Protein AF-A0A834JNS9-F1 (afdb_monomer)

Secondary structure (DSSP, 8-state):
--------------------------TTPPPHHHHHHHHHHHHHHHHHHHHHHHHHHHEEEEEEE-TTS-EEEEEEETT--HHHHHHHHHHHHT--SS--EEEEE--TTSS--S-EEEEE--

Organism: Vespula pensylvanica (NCBI:txid30213)

Radius of gyration: 36.49 Å; Cα contacts (8 Å, |Δi|>4): 92; chains: 1; bounding box: 104×43×63 Å

pLDDT: mean 70.35, std 18.33, range [34.22, 93.81]

Foldseek 3Di:
DDDDDDDDDDDDDDDDDDDPPPDPPPPPDDDPVRVVVVVVVVVVVVVVVVVVVVVVVQKDWDWAAEPVRDIDIDIDGPPDDQVVVQVVVCVVVVHDDADWGWDFQAPPVVSHPDGHTYGDGD

Structure (mmCIF, N/CA/C/O backbone):
data_AF-A0A834JNS9-F1
#
_entry.id   AF-A0A834JNS9-F1
#
loop_
_atom_site.group_PDB
_atom_site.id
_atom_site.type_symbol
_atom_site.label_atom_id
_atom_site.label_alt_id
_atom_site.label_comp_id
_atom_site.label_asym_id
_atom_site.label_entity_id
_atom_site.label_seq_id
_atom_site.pdbx_PDB_ins_code
_atom_site.Cartn_x
_atom_site.Cartn_y
_atom_site.Cartn_z
_atom_site.occupancy
_atom_site.B_iso_or_equiv
_atom_site.auth_seq_id
_atom_site.auth_comp_id
_atom_site.auth_asym_id
_atom_site.auth_atom_id
_atom_site.pdbx_PDB_model_num
ATOM 1 N N . MET A 1 1 ? -77.534 -9.177 33.634 1.00 44.41 1 MET A N 1
ATOM 2 C CA . MET A 1 1 ? -76.834 -8.075 34.336 1.00 44.41 1 MET A CA 1
ATOM 3 C C . MET A 1 1 ? -77.130 -6.783 33.593 1.00 44.41 1 MET A C 1
ATOM 5 O O . MET A 1 1 ? -77.386 -6.855 32.398 1.00 44.41 1 MET A O 1
ATOM 9 N N . CYS A 1 2 ? -77.248 -5.664 34.305 1.00 39.72 2 CYS A N 1
ATOM 10 C CA . CYS A 1 2 ? -78.122 -4.561 33.892 1.00 39.72 2 CYS A CA 1
ATOM 11 C C . CYS A 1 2 ? -77.438 -3.457 33.064 1.00 39.72 2 CYS A C 1
ATOM 13 O O . CYS A 1 2 ? -76.295 -3.096 33.324 1.00 39.72 2 CYS A O 1
ATOM 15 N N . SER A 1 3 ? -78.207 -2.867 32.144 1.00 39.81 3 SER A N 1
ATOM 16 C CA . SER A 1 3 ? -78.116 -1.456 31.713 1.00 39.81 3 SER A CA 1
ATOM 17 C C . SER A 1 3 ? -78.517 -0.526 32.893 1.00 39.81 3 SER A C 1
ATOM 19 O O . SER A 1 3 ? -79.024 -1.021 33.895 1.00 39.81 3 SER A O 1
ATOM 21 N N . CYS A 1 4 ? -78.389 0.806 32.915 1.00 53.75 4 CYS A N 1
ATOM 22 C CA . CYS A 1 4 ? -78.170 1.830 31.878 1.00 53.75 4 CYS A CA 1
ATOM 23 C C . CYS A 1 4 ? -77.033 2.796 32.349 1.00 53.75 4 CYS A C 1
ATOM 25 O O . CYS A 1 4 ? -76.096 2.291 32.956 1.00 53.75 4 CYS A O 1
ATOM 27 N N . LEU A 1 5 ? -76.969 4.128 32.157 1.00 50.44 5 LEU A N 1
ATOM 28 C CA . LEU A 1 5 ? -77.819 5.175 31.539 1.00 50.44 5 LEU A CA 1
ATOM 29 C C . LEU A 1 5 ? -76.912 6.359 31.096 1.00 50.44 5 LEU A C 1
ATOM 31 O O . LEU A 1 5 ? -75.702 6.324 31.308 1.00 50.44 5 LEU A O 1
ATOM 35 N N . ASP A 1 6 ? -77.505 7.391 30.497 1.00 48.88 6 ASP A N 1
ATOM 36 C CA . ASP A 1 6 ? -76.892 8.651 30.042 1.00 48.88 6 ASP A CA 1
ATOM 37 C C . ASP A 1 6 ? -77.115 9.792 31.071 1.00 48.88 6 ASP A C 1
ATOM 39 O O . ASP A 1 6 ? -77.931 9.645 31.985 1.00 48.88 6 ASP A O 1
ATOM 43 N N . GLY A 1 7 ? -76.438 10.938 30.927 1.00 45.69 7 GLY A N 1
ATOM 44 C CA . GLY A 1 7 ? -76.593 12.091 31.827 1.00 45.69 7 GLY A CA 1
ATOM 45 C C . GLY A 1 7 ? -75.734 13.315 31.477 1.00 45.69 7 GLY A C 1
ATOM 46 O O . GLY A 1 7 ? -74.635 13.473 32.004 1.00 45.69 7 GLY A O 1
ATOM 47 N N . GLY A 1 8 ? -76.248 14.206 30.621 1.00 43.28 8 GLY A N 1
ATOM 48 C CA . GLY A 1 8 ? -75.618 15.495 30.280 1.00 43.28 8 GLY A CA 1
ATOM 49 C C . GLY A 1 8 ? -76.159 16.717 31.050 1.00 43.28 8 GLY A C 1
ATOM 50 O O . GLY A 1 8 ? -77.048 16.588 31.887 1.00 43.28 8 GLY A O 1
ATOM 51 N N . SER A 1 9 ? -75.689 17.917 30.658 1.00 42.59 9 SER A N 1
ATOM 52 C CA . SER A 1 9 ? -76.003 19.266 31.214 1.00 42.59 9 SER A CA 1
ATOM 53 C C . SER A 1 9 ? -75.296 19.610 32.551 1.00 42.59 9 SER A C 1
ATOM 55 O O . SER A 1 9 ? -75.044 18.726 33.355 1.00 42.59 9 SER A O 1
ATOM 57 N N . THR A 1 10 ? -74.901 20.856 32.881 1.00 43.91 10 THR A N 1
ATOM 58 C CA . THR A 1 10 ? -75.095 22.178 32.227 1.00 43.91 10 THR A CA 1
ATOM 59 C C . THR A 1 10 ? -73.979 23.192 32.595 1.00 43.91 10 THR A C 1
ATOM 61 O O . THR A 1 10 ? -73.037 22.871 33.309 1.00 43.91 10 THR A O 1
ATOM 64 N N . ILE A 1 11 ? -74.087 24.423 32.077 1.00 51.91 11 ILE A N 1
ATOM 65 C CA . ILE A 1 11 ? -73.084 25.509 32.053 1.00 51.91 11 ILE A CA 1
ATOM 66 C C . ILE A 1 11 ? -73.004 26.321 33.379 1.00 51.91 11 ILE A C 1
ATOM 68 O O . ILE A 1 11 ? -73.992 26.447 34.095 1.00 51.91 11 ILE A O 1
ATOM 72 N N . THR A 1 12 ? -71.873 27.023 33.569 1.00 41.03 12 THR A N 1
ATOM 73 C CA . THR A 1 12 ? -71.636 28.282 34.335 1.00 41.03 12 THR A CA 1
ATOM 74 C C . THR A 1 12 ? -71.114 28.220 35.778 1.00 41.03 12 THR A C 1
ATOM 76 O O . THR A 1 12 ? -71.621 27.497 36.623 1.00 41.03 12 THR A O 1
ATOM 79 N N . GLY A 1 13 ? -70.177 29.139 36.078 1.00 34.22 13 GLY A N 1
ATOM 80 C CA . GLY A 1 13 ? -70.219 29.899 37.334 1.00 34.22 13 GLY A CA 1
ATOM 81 C C . GLY A 1 13 ? -69.036 29.777 38.306 1.00 34.22 13 GLY A C 1
ATOM 82 O O . GLY A 1 13 ? -68.974 28.858 39.104 1.00 34.22 13 GLY A O 1
ATOM 83 N N . GLY A 1 14 ? -68.213 30.831 38.373 1.00 35.88 14 GLY A N 1
ATOM 84 C CA . GLY A 1 14 ? -67.891 31.440 39.675 1.00 35.88 14 GLY A CA 1
ATOM 85 C C . GLY A 1 14 ? -66.736 30.884 40.524 1.00 35.88 14 GLY A C 1
ATOM 86 O O . GLY A 1 14 ? -66.931 30.053 41.396 1.00 35.88 14 GLY A O 1
ATOM 87 N N . ARG A 1 15 ? -65.568 31.527 40.381 1.00 45.25 15 ARG A N 1
ATOM 88 C CA . ARG A 1 15 ? -64.655 31.971 41.465 1.00 45.25 15 ARG A CA 1
ATOM 89 C C . ARG A 1 15 ? -64.537 31.100 42.736 1.00 45.25 15 ARG A C 1
ATOM 91 O O . ARG A 1 15 ? -65.377 31.158 43.626 1.00 45.25 15 ARG A O 1
ATOM 98 N N . SER A 1 16 ? -63.345 30.546 42.948 1.00 42.41 16 SER A N 1
ATOM 99 C CA . SER A 1 16 ? -62.764 30.400 44.292 1.00 42.41 16 SER A CA 1
ATOM 100 C C . SER A 1 16 ? -61.367 31.015 44.309 1.00 42.41 16 SER A C 1
ATOM 102 O O . SER A 1 16 ? -60.600 30.864 43.360 1.00 42.41 16 SER A O 1
ATOM 104 N N . ALA A 1 17 ? -61.081 31.795 45.349 1.00 45.66 17 ALA A N 1
ATOM 105 C CA . ALA A 1 17 ? -59.879 32.613 45.453 1.00 45.66 17 ALA A CA 1
ATOM 106 C C . ALA A 1 17 ? -58.735 31.892 46.187 1.00 45.66 17 ALA A C 1
ATOM 108 O O . ALA A 1 17 ? -58.953 30.949 46.938 1.00 45.66 17 ALA A O 1
ATOM 109 N N . ALA A 1 18 ? -57.529 32.443 46.025 1.00 44.44 18 ALA A N 1
ATOM 110 C CA . ALA A 1 18 ? -56.397 32.316 46.944 1.00 44.44 18 ALA A CA 1
ATOM 111 C C . ALA A 1 18 ? -55.841 30.903 47.236 1.00 44.44 18 ALA A C 1
ATOM 113 O O . ALA A 1 18 ? -56.074 30.324 48.294 1.00 44.44 18 ALA A O 1
ATOM 114 N N . ARG A 1 19 ? -54.875 30.483 46.408 1.00 48.09 19 ARG A N 1
ATOM 115 C CA . ARG A 1 19 ? -53.471 30.372 46.866 1.00 48.09 19 ARG A CA 1
ATOM 116 C C . ARG A 1 19 ? -52.520 30.239 45.675 1.00 48.09 19 ARG A C 1
ATOM 118 O O . ARG A 1 19 ? -52.253 29.146 45.188 1.00 48.09 19 ARG A O 1
ATOM 125 N N . ALA A 1 20 ? -51.978 31.370 45.224 1.00 46.72 20 ALA A N 1
ATOM 126 C CA . ALA A 1 20 ? -50.844 31.381 44.307 1.00 46.72 20 ALA A CA 1
ATOM 127 C C . ALA A 1 20 ? -49.574 30.999 45.084 1.00 46.72 20 ALA A C 1
ATOM 129 O O . ALA A 1 20 ? -48.837 31.857 45.565 1.00 46.72 20 ALA A O 1
ATOM 130 N N . GLY A 1 21 ? -49.346 29.695 45.250 1.00 48.00 21 GLY A N 1
ATOM 131 C CA . GLY A 1 21 ? -48.046 29.186 45.667 1.00 48.00 21 GLY A CA 1
ATOM 132 C C . GLY A 1 21 ? -47.042 29.455 44.553 1.00 48.00 21 GLY A C 1
ATOM 133 O O . GLY A 1 21 ? -47.004 28.709 43.576 1.00 48.00 21 GLY A O 1
ATOM 134 N N . SER A 1 22 ? -46.264 30.530 44.684 1.00 52.94 22 SER A N 1
ATOM 135 C CA . SER A 1 22 ? -45.172 30.847 43.765 1.00 52.94 22 SER A CA 1
ATOM 136 C C . SER A 1 22 ? -44.027 29.860 43.980 1.00 52.94 22 SER A C 1
ATOM 138 O O . SER A 1 22 ? -43.069 30.147 44.693 1.00 52.94 22 SER A O 1
ATOM 140 N N . TYR A 1 23 ? -44.135 28.679 43.371 1.00 55.59 23 TYR A N 1
ATOM 141 C CA . TYR A 1 23 ? -42.951 27.885 43.096 1.00 55.59 23 TYR A CA 1
ATOM 142 C C . TYR A 1 23 ? -42.204 28.590 41.962 1.00 55.59 23 TYR A C 1
ATOM 144 O O . TYR A 1 23 ? -42.685 28.655 40.829 1.00 55.59 23 TYR A O 1
ATOM 152 N N . GLU A 1 24 ? -41.028 29.140 42.258 1.00 59.25 24 GLU A N 1
ATOM 153 C CA . GLU A 1 24 ? -40.105 29.508 41.193 1.00 59.25 24 GLU A CA 1
ATOM 154 C C . GLU A 1 24 ? -39.706 28.215 40.488 1.00 59.25 24 GLU A C 1
ATOM 156 O O . GLU A 1 24 ? -39.027 27.347 41.041 1.00 59.25 24 GLU A O 1
ATOM 161 N N . ARG A 1 25 ? -40.228 28.034 39.273 1.00 59.81 25 ARG A N 1
ATOM 162 C CA . ARG A 1 25 ? -39.978 26.853 38.455 1.00 59.81 25 ARG A CA 1
ATOM 163 C C . ARG A 1 25 ? -38.529 26.924 37.982 1.00 59.81 25 ARG A C 1
ATOM 165 O O . ARG A 1 25 ? -38.272 27.511 36.935 1.00 59.81 25 ARG A O 1
ATOM 172 N N . LEU A 1 26 ? -37.618 26.368 38.791 1.00 61.44 26 LEU A N 1
ATOM 173 C CA . LEU A 1 26 ? -36.168 26.350 38.567 1.00 61.44 26 LEU A CA 1
ATOM 174 C C . LEU A 1 26 ? -35.876 26.116 37.082 1.00 61.44 26 LEU A C 1
ATOM 176 O O . LEU A 1 26 ? -36.253 25.087 36.514 1.00 61.44 26 LEU A O 1
ATOM 180 N N . GLY A 1 27 ? -35.307 27.143 36.450 1.00 57.12 27 GLY A N 1
ATOM 181 C CA . GLY A 1 27 ? -35.399 27.330 35.007 1.00 57.12 27 GLY A CA 1
ATOM 182 C C . GLY A 1 27 ? -34.778 26.183 34.223 1.00 57.12 27 GLY A C 1
ATOM 183 O O . GLY A 1 27 ? -33.582 25.942 34.340 1.00 57.12 27 GLY A O 1
ATOM 184 N N . SER A 1 28 ? -35.600 25.514 33.406 1.00 66.69 28 SER A N 1
ATOM 185 C CA . SER A 1 28 ? -35.205 24.571 32.348 1.00 66.69 28 SER A CA 1
ATOM 186 C C . SER A 1 28 ? -34.045 23.622 32.695 1.00 66.69 28 SER A C 1
ATOM 188 O O . SER A 1 28 ? -33.191 23.351 31.848 1.00 66.69 28 SER A O 1
ATOM 190 N N . ALA A 1 29 ? -34.002 23.113 33.931 1.00 73.12 29 ALA A N 1
ATOM 191 C CA . ALA A 1 29 ? -33.006 22.124 34.323 1.00 73.12 29 ALA A CA 1
ATOM 192 C C . ALA A 1 29 ? -33.180 20.871 33.442 1.00 73.12 29 ALA A C 1
ATOM 194 O O . ALA A 1 29 ? -34.301 20.356 33.366 1.00 73.12 29 ALA A O 1
ATOM 195 N N . PRO A 1 30 ? -32.119 20.384 32.766 1.00 71.56 30 PRO A N 1
ATOM 196 C CA . PRO A 1 30 ? -32.238 19.252 31.860 1.00 71.56 30 PRO A CA 1
ATOM 197 C C . PRO A 1 30 ? -32.740 18.034 32.631 1.00 71.56 30 PRO A C 1
ATOM 199 O O . PRO A 1 30 ? -32.247 17.701 33.711 1.00 71.56 30 PRO A O 1
ATOM 202 N N . THR A 1 31 ? -33.747 17.372 32.076 1.00 82.06 31 THR A N 1
ATOM 203 C CA . THR A 1 31 ? -34.352 16.190 32.686 1.00 82.06 31 THR A CA 1
ATOM 204 C C . THR A 1 31 ? -33.330 15.058 32.806 1.00 82.06 31 THR A C 1
ATOM 206 O O . THR A 1 31 ? -32.365 14.980 32.045 1.00 82.06 31 THR A O 1
ATOM 209 N N . ILE A 1 32 ? -33.556 14.114 33.726 1.00 81.31 32 ILE A N 1
ATOM 210 C CA . ILE A 1 32 ? -32.690 12.929 33.895 1.00 81.31 32 ILE A CA 1
ATOM 211 C C . ILE A 1 32 ? -32.504 12.183 32.558 1.00 81.31 32 ILE A C 1
ATOM 213 O O . ILE A 1 32 ? -31.410 11.702 32.255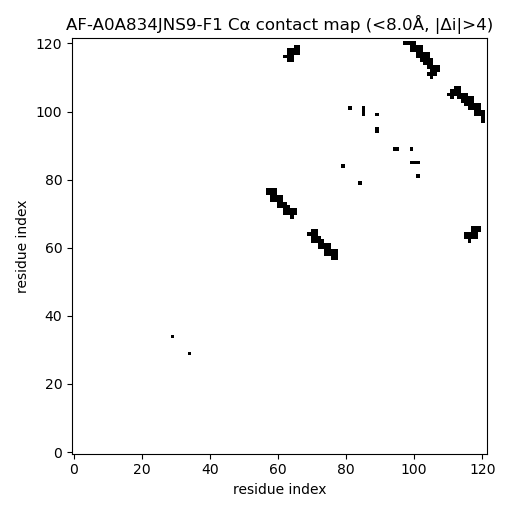 1.00 81.31 32 ILE A O 1
ATOM 217 N N . PHE A 1 33 ? -33.547 12.147 31.722 1.00 79.75 33 PHE A N 1
ATOM 218 C CA . PHE A 1 33 ? -33.477 11.575 30.381 1.00 79.75 33 PHE A CA 1
ATOM 219 C C . PHE A 1 33 ? -32.542 12.371 29.455 1.00 79.75 33 PHE A C 1
ATOM 221 O O . PHE A 1 33 ? -31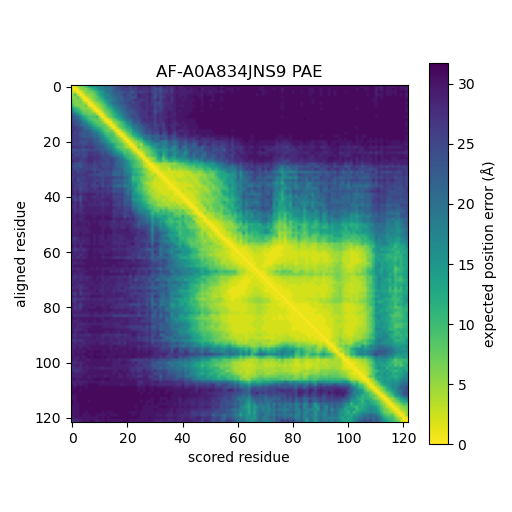.648 11.781 28.845 1.00 79.75 33 PHE A O 1
ATOM 228 N N . GLU A 1 34 ? -32.667 13.700 29.400 1.00 79.12 34 GLU A N 1
ATOM 229 C CA . GLU A 1 34 ? -31.762 14.560 28.626 1.00 79.12 34 GLU A CA 1
ATOM 230 C C . GLU A 1 34 ? -30.308 14.422 29.086 1.00 79.12 34 GLU A C 1
ATOM 232 O O . GLU A 1 34 ? -29.443 14.188 28.238 1.00 79.12 34 GLU A O 1
ATOM 237 N N . ILE A 1 35 ? -30.047 14.438 30.400 1.00 83.50 35 ILE A N 1
ATOM 238 C CA . ILE A 1 35 ? -28.716 14.212 30.990 1.00 83.50 35 ILE A CA 1
ATOM 239 C C . ILE A 1 35 ? -28.153 12.863 30.528 1.00 83.50 35 ILE A C 1
ATOM 241 O O . ILE A 1 35 ? -27.033 12.803 30.016 1.00 83.50 35 ILE A O 1
ATOM 245 N N . SER A 1 36 ? -28.936 11.782 30.626 1.00 82.38 36 SER A N 1
ATOM 246 C CA . SER A 1 36 ? -28.503 10.453 30.175 1.00 82.38 36 SER A CA 1
ATOM 247 C C . SER A 1 36 ? -28.165 10.432 28.675 1.00 82.38 36 SER A C 1
ATOM 249 O O . SER A 1 36 ? -27.130 9.890 28.279 1.00 82.38 36 SER A O 1
ATOM 251 N N . SER A 1 37 ? -28.955 11.121 27.845 1.00 81.31 37 SER A N 1
ATOM 252 C CA . SER A 1 37 ? -28.712 11.255 26.405 1.00 81.31 37 SER A CA 1
ATOM 253 C C . SER A 1 37 ? -27.466 12.099 26.085 1.00 81.31 37 SER A C 1
ATOM 255 O O . SER A 1 37 ? -26.761 11.831 25.109 1.00 81.31 37 SER A O 1
ATOM 257 N N . MET A 1 38 ? -27.160 13.120 26.893 1.00 83.62 38 MET A N 1
ATOM 258 C CA . MET A 1 38 ? -25.940 13.923 26.773 1.00 83.62 38 MET A CA 1
ATOM 259 C C . MET A 1 38 ? -24.713 13.089 27.151 1.00 83.62 38 MET A C 1
ATOM 261 O O . MET A 1 38 ? -23.746 13.062 26.393 1.00 83.62 38 MET A O 1
ATOM 265 N N . MET A 1 39 ? -24.781 12.329 28.249 1.00 82.62 39 MET A N 1
ATOM 266 C CA . MET A 1 39 ? -23.713 11.416 28.671 1.00 82.62 39 MET A CA 1
ATOM 267 C C . MET A 1 39 ? -23.464 10.296 27.650 1.00 82.62 39 MET A C 1
ATOM 269 O O . MET A 1 39 ? -22.311 9.980 27.363 1.00 82.62 39 MET A O 1
ATOM 273 N N . GLN A 1 40 ? -24.512 9.727 27.046 1.00 77.94 40 GLN A N 1
ATOM 274 C CA . GLN A 1 40 ? -24.374 8.738 25.968 1.00 77.94 40 GLN A CA 1
ATOM 275 C C . GLN A 1 40 ? -23.700 9.329 24.720 1.00 77.94 40 GLN A C 1
ATOM 277 O O . GLN A 1 40 ? -22.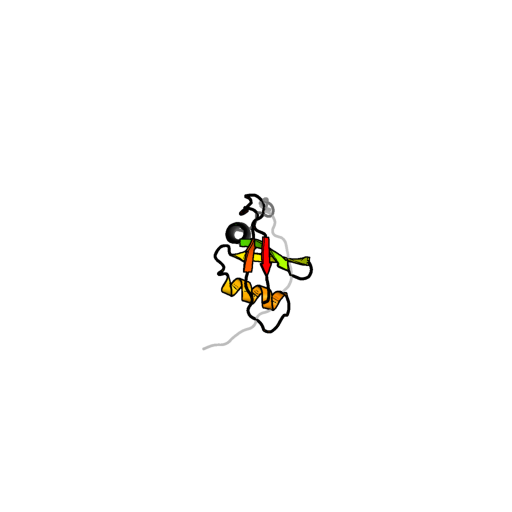797 8.705 24.164 1.00 77.94 40 GLN A O 1
ATOM 282 N N . ARG A 1 41 ? -24.084 10.542 24.290 1.00 77.88 41 ARG A N 1
ATOM 283 C CA . ARG A 1 41 ? -23.422 11.229 23.164 1.00 77.88 41 ARG A CA 1
ATOM 284 C C . ARG A 1 41 ? -21.968 11.589 23.485 1.00 77.88 41 ARG A C 1
ATOM 286 O O . ARG A 1 41 ? -21.115 11.433 22.617 1.00 77.88 41 ARG A O 1
ATOM 293 N N . ALA A 1 42 ? -21.674 12.020 24.713 1.00 77.00 42 ALA A N 1
ATOM 294 C CA . ALA A 1 42 ? -20.309 12.291 25.163 1.00 77.00 42 ALA A CA 1
ATOM 295 C C . ALA A 1 42 ? -19.442 11.021 25.130 1.00 77.00 42 ALA A C 1
ATOM 297 O O . ALA A 1 42 ? -18.372 11.041 24.532 1.00 77.00 42 ALA A O 1
ATOM 298 N N . ARG A 1 43 ? -19.940 9.894 25.665 1.00 74.88 43 ARG A N 1
ATOM 299 C CA . ARG A 1 43 ? -19.248 8.592 25.607 1.00 74.88 43 ARG A CA 1
ATOM 300 C C . ARG A 1 43 ? -18.960 8.142 24.175 1.00 74.88 43 ARG A C 1
ATOM 302 O O . ARG A 1 43 ? -17.836 7.747 23.899 1.00 74.88 43 ARG A O 1
ATOM 309 N N . ARG A 1 44 ? -19.926 8.261 23.253 1.00 73.56 44 ARG A N 1
ATOM 310 C CA . ARG A 1 44 ? -19.711 7.927 21.828 1.00 73.56 44 ARG A CA 1
ATOM 311 C C . ARG A 1 44 ? -18.630 8.793 21.174 1.00 73.56 44 ARG A C 1
ATOM 313 O O . ARG A 1 44 ? -17.842 8.272 20.403 1.00 73.56 44 ARG A O 1
ATOM 320 N N . ARG A 1 45 ? -18.570 10.093 21.492 1.00 71.56 45 ARG A N 1
ATOM 321 C CA . ARG A 1 45 ? -17.523 11.001 20.981 1.00 71.56 45 ARG A CA 1
ATOM 322 C C . ARG A 1 45 ? -16.133 10.693 21.540 1.00 71.56 45 ARG A C 1
ATOM 324 O O . ARG A 1 45 ? -15.155 10.925 20.843 1.00 71.56 45 ARG A O 1
ATOM 331 N N . ILE A 1 46 ? -16.049 10.220 22.784 1.00 72.06 46 ILE A N 1
ATOM 332 C CA . ILE A 1 46 ? -14.782 9.814 23.405 1.00 72.06 46 ILE A CA 1
ATOM 333 C C . ILE A 1 46 ? -14.300 8.501 22.778 1.00 72.06 46 ILE A C 1
ATOM 335 O O . ILE A 1 46 ? -13.193 8.476 22.258 1.00 72.06 46 ILE A O 1
ATOM 339 N N . GLY A 1 47 ? -15.160 7.475 22.721 1.00 68.81 47 GLY A N 1
ATOM 340 C CA . GLY A 1 47 ? -14.820 6.176 22.126 1.00 68.81 47 GLY A CA 1
ATOM 341 C C . GLY A 1 47 ? -14.396 6.278 20.659 1.00 68.81 47 GLY A C 1
ATOM 342 O O . GLY A 1 47 ? -13.316 5.820 20.319 1.00 68.81 47 GLY A O 1
ATOM 343 N N . HIS A 1 48 ? -15.166 6.990 19.825 1.00 69.88 48 HIS A N 1
ATOM 344 C CA . HIS A 1 48 ? -14.808 7.211 18.415 1.00 69.88 48 HIS A CA 1
ATOM 345 C C . HIS A 1 48 ? -13.436 7.884 18.265 1.00 69.88 48 HIS A C 1
ATOM 347 O O . HIS A 1 48 ? -12.651 7.508 17.407 1.00 69.88 48 HIS A O 1
ATOM 353 N N . ARG A 1 49 ? -13.114 8.860 19.127 1.00 69.81 49 ARG A N 1
ATOM 354 C CA . ARG A 1 49 ? -11.819 9.549 19.084 1.00 69.81 49 ARG A CA 1
ATOM 355 C C . ARG A 1 49 ? -10.662 8.650 19.528 1.00 69.81 49 ARG A C 1
ATOM 357 O O . ARG A 1 49 ? -9.556 8.821 19.032 1.00 69.81 49 ARG A O 1
ATOM 364 N N . GLU A 1 50 ? -10.886 7.739 20.473 1.00 70.06 50 GLU A N 1
ATOM 365 C CA . GLU A 1 50 ? -9.888 6.731 20.854 1.00 70.06 50 GLU A CA 1
ATOM 366 C C . GLU A 1 50 ? -9.684 5.711 19.722 1.00 70.06 50 GLU A C 1
ATOM 368 O O . GLU A 1 50 ? -8.542 5.395 19.398 1.00 70.06 50 GLU A O 1
ATOM 373 N N . GLU A 1 51 ? -10.759 5.278 19.058 1.00 70.69 51 GLU A N 1
ATOM 374 C CA . GLU A 1 51 ? -10.717 4.410 17.870 1.00 70.69 51 GLU A CA 1
A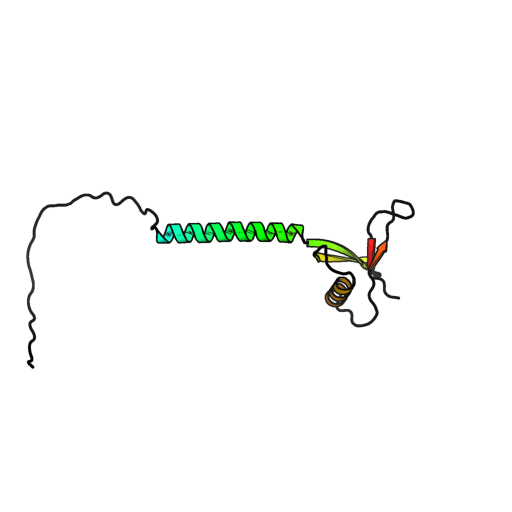TOM 375 C C . GLU A 1 51 ? -9.931 5.066 16.714 1.00 70.69 51 GLU A C 1
ATOM 377 O O . GLU A 1 51 ? -8.981 4.461 16.217 1.00 70.69 51 GLU A O 1
ATOM 382 N N . ASP A 1 52 ? -10.211 6.334 16.373 1.00 73.62 52 ASP A N 1
ATOM 383 C CA . ASP A 1 52 ? -9.481 7.096 15.339 1.00 73.62 52 ASP A CA 1
ATOM 384 C C . ASP A 1 52 ? -7.958 7.170 15.615 1.00 73.62 52 ASP A C 1
ATOM 386 O O . ASP A 1 52 ? -7.133 7.128 14.696 1.00 73.62 52 ASP A O 1
ATOM 390 N N . ILE A 1 53 ? -7.565 7.297 16.891 1.00 74.56 53 ILE A N 1
ATOM 391 C CA . ILE A 1 53 ? -6.155 7.364 17.314 1.00 74.56 53 ILE A CA 1
ATOM 392 C C . ILE A 1 53 ? -5.484 5.990 17.182 1.00 74.56 53 ILE A C 1
ATOM 394 O O . ILE A 1 53 ? -4.362 5.908 16.679 1.00 74.56 53 ILE A O 1
ATOM 398 N N . LEU A 1 54 ? -6.164 4.917 17.595 1.00 74.38 54 LEU A N 1
ATOM 399 C CA . LEU A 1 54 ? -5.655 3.546 17.490 1.00 74.38 54 LEU A CA 1
ATOM 400 C C . LEU A 1 54 ? -5.503 3.103 16.028 1.00 74.38 54 LEU A C 1
ATOM 402 O O . LEU A 1 54 ? -4.524 2.440 15.681 1.00 74.38 54 LEU A O 1
ATOM 406 N N . ASP A 1 55 ? -6.423 3.503 15.154 1.00 78.75 55 ASP A N 1
ATOM 407 C CA . ASP A 1 55 ? -6.325 3.227 13.720 1.00 78.75 55 ASP A CA 1
ATOM 408 C C . ASP A 1 55 ? -5.190 4.027 13.063 1.00 78.75 55 ASP A C 1
ATOM 410 O O . ASP A 1 55 ? -4.443 3.479 12.248 1.00 78.75 55 ASP A O 1
ATOM 414 N N . SER A 1 56 ? -4.969 5.275 13.494 1.00 80.31 56 SER A N 1
ATOM 415 C CA . SER A 1 56 ? -3.813 6.084 13.074 1.00 80.31 56 SER A CA 1
ATOM 416 C C . SER A 1 56 ? -2.469 5.478 13.510 1.00 80.31 56 SER A C 1
ATOM 418 O O . SER A 1 56 ? -1.473 5.618 12.805 1.00 80.31 56 SER A O 1
ATOM 420 N N . GLU A 1 57 ? -2.413 4.787 14.654 1.00 84.69 57 GLU A N 1
ATOM 421 C CA . GLU A 1 57 ? -1.206 4.080 15.103 1.00 84.69 57 GLU A CA 1
ATOM 422 C C . GLU A 1 57 ? -0.943 2.798 14.293 1.00 84.69 57 GLU A C 1
ATOM 424 O O . GLU A 1 57 ? 0.215 2.454 1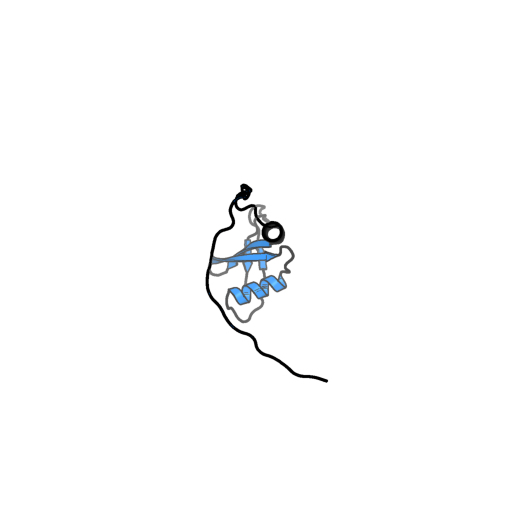4.037 1.00 84.69 57 GLU A O 1
ATOM 429 N N . ARG A 1 58 ? -1.994 2.099 13.851 1.00 90.56 58 ARG A N 1
ATOM 430 C CA . ARG A 1 58 ? -1.887 0.845 13.079 1.00 90.56 58 ARG A CA 1
ATOM 431 C C . ARG A 1 58 ? -1.550 1.053 11.607 1.00 90.56 58 ARG A C 1
ATOM 433 O O . ARG A 1 58 ? -0.996 0.147 10.984 1.00 90.56 58 ARG A O 1
ATOM 440 N N . GLN A 1 59 ? -1.882 2.215 11.054 1.00 93.38 59 GLN A N 1
ATOM 441 C CA . GLN A 1 59 ? -1.725 2.520 9.634 1.00 93.38 59 GLN A CA 1
ATOM 442 C C . GLN A 1 59 ? -0.434 3.304 9.328 1.00 93.38 59 GLN A C 1
ATOM 444 O O . GLN A 1 59 ? 0.165 3.940 10.196 1.00 93.38 59 GLN A O 1
ATOM 449 N N . GLU A 1 60 ? 0.017 3.239 8.076 1.00 92.19 60 GLU A N 1
ATOM 450 C CA . GLU A 1 60 ? 1.165 3.974 7.533 1.00 92.19 60 GLU A CA 1
ATOM 451 C C . GLU A 1 60 ? 0.886 4.386 6.077 1.00 92.19 60 GLU A C 1
ATOM 453 O O . GLU A 1 60 ? 0.321 3.609 5.303 1.00 92.19 60 GLU A O 1
ATOM 458 N N . GLU A 1 61 ? 1.280 5.604 5.685 1.00 92.44 61 GLU A N 1
ATOM 459 C CA . GLU A 1 61 ? 1.221 6.051 4.288 1.00 92.44 61 GLU A CA 1
ATOM 460 C C . GLU A 1 61 ? 2.496 5.636 3.541 1.00 92.44 61 GLU A C 1
ATOM 462 O O . GLU A 1 61 ? 3.580 6.174 3.761 1.00 92.44 61 GLU A O 1
ATOM 467 N N . LEU A 1 62 ? 2.355 4.697 2.608 1.00 91.50 62 LEU A N 1
ATOM 468 C CA . LEU A 1 62 ? 3.441 4.191 1.779 1.00 91.50 62 LEU A CA 1
ATOM 469 C C . LEU A 1 62 ? 3.423 4.835 0.392 1.00 91.50 62 LEU A C 1
ATOM 471 O O . LEU A 1 62 ? 2.399 4.818 -0.295 1.00 91.50 62 LEU A O 1
ATOM 475 N N . ARG A 1 63 ? 4.578 5.341 -0.057 1.00 92.06 63 ARG A N 1
ATOM 476 C CA . ARG A 1 63 ? 4.772 5.917 -1.396 1.00 92.06 63 ARG A CA 1
ATOM 477 C C . ARG A 1 63 ? 5.572 4.972 -2.294 1.00 92.06 63 ARG A C 1
ATOM 479 O O . ARG A 1 63 ? 6.709 4.630 -1.986 1.00 92.06 63 ARG A O 1
ATOM 486 N N . PHE A 1 64 ? 4.984 4.612 -3.430 1.00 88.38 64 PHE A N 1
ATOM 487 C CA . PHE A 1 64 ? 5.570 3.737 -4.446 1.00 88.38 64 PHE A CA 1
ATOM 488 C C . PHE A 1 64 ? 5.944 4.535 -5.685 1.00 88.38 64 PHE A C 1
ATOM 490 O O . PHE A 1 64 ? 5.129 5.321 -6.175 1.00 88.38 64 PHE A O 1
ATOM 497 N N . TYR A 1 65 ? 7.148 4.308 -6.200 1.00 87.44 65 TYR A N 1
ATOM 498 C CA . TYR A 1 65 ? 7.622 4.865 -7.464 1.00 87.44 65 TYR A CA 1
ATOM 499 C C . TYR A 1 65 ? 7.407 3.845 -8.587 1.00 87.44 65 TYR A C 1
ATOM 501 O O . TYR A 1 65 ? 7.482 2.634 -8.368 1.00 87.44 65 TYR A O 1
ATOM 509 N N . ASN A 1 66 ? 7.081 4.347 -9.774 1.00 85.12 66 ASN A N 1
ATOM 510 C CA . ASN A 1 66 ? 6.636 3.556 -10.918 1.00 85.12 66 ASN A CA 1
ATOM 511 C C . ASN A 1 66 ? 7.566 3.827 -12.109 1.00 85.12 66 ASN A C 1
ATOM 513 O O . ASN A 1 66 ? 8.220 4.871 -12.170 1.00 85.12 66 ASN A O 1
ATOM 517 N N . ASP A 1 67 ? 7.592 2.904 -13.068 1.00 83.31 67 ASP A N 1
ATOM 518 C CA . ASP A 1 67 ? 8.505 2.944 -14.221 1.00 83.31 67 ASP A CA 1
ATOM 519 C C . ASP A 1 67 ? 8.289 4.179 -15.128 1.00 83.31 67 ASP A C 1
ATOM 521 O O . ASP A 1 67 ? 9.200 4.629 -15.820 1.00 83.31 67 ASP A O 1
ATOM 525 N N . ASP A 1 68 ? 7.093 4.778 -15.080 1.00 85.25 68 ASP A N 1
ATOM 526 C CA . ASP A 1 68 ? 6.700 6.015 -15.775 1.00 85.25 68 ASP A CA 1
ATOM 527 C C . ASP A 1 68 ? 7.158 7.310 -15.060 1.00 85.25 68 ASP A C 1
ATOM 529 O O . ASP A 1 68 ? 6.711 8.403 -15.409 1.00 85.25 68 ASP A O 1
ATOM 533 N N . GLN A 1 69 ? 8.034 7.198 -14.052 1.00 84.25 69 GLN A N 1
ATOM 534 C CA . GLN A 1 69 ? 8.502 8.278 -13.164 1.00 84.25 69 GLN A CA 1
ATOM 535 C C . GLN A 1 69 ? 7.402 8.913 -12.288 1.00 84.25 69 GLN A C 1
ATOM 537 O O . GLN A 1 69 ? 7.669 9.858 -11.541 1.00 84.25 69 GLN A O 1
ATOM 542 N N . THR A 1 70 ? 6.173 8.389 -12.312 1.00 87.75 70 THR A N 1
ATOM 543 C CA . THR A 1 70 ? 5.109 8.816 -11.397 1.00 87.75 70 THR A CA 1
ATOM 544 C C . THR A 1 70 ? 5.208 8.091 -10.054 1.00 87.75 70 THR A C 1
ATOM 546 O O . THR A 1 70 ? 5.886 7.070 -9.898 1.00 87.75 70 THR A O 1
ATOM 549 N N . TRP A 1 71 ? 4.486 8.595 -9.054 1.00 89.62 71 TRP A N 1
ATOM 550 C CA . TRP A 1 71 ? 4.367 7.952 -7.749 1.00 89.62 71 TRP A CA 1
ATOM 551 C C . TRP A 1 71 ? 2.906 7.685 -7.376 1.00 89.62 71 TRP A C 1
ATOM 553 O O . TRP A 1 71 ? 1.969 8.270 -7.919 1.00 89.62 71 TRP A O 1
ATOM 563 N N . THR A 1 72 ? 2.692 6.767 -6.439 1.00 89.88 72 THR A N 1
ATOM 564 C CA . THR A 1 72 ? 1.376 6.457 -5.875 1.00 89.88 72 THR A CA 1
ATOM 565 C C . THR A 1 72 ? 1.511 6.281 -4.373 1.00 89.88 72 THR A C 1
ATOM 567 O O . THR A 1 72 ? 2.303 5.458 -3.926 1.00 89.88 72 THR A O 1
ATOM 570 N N . ALA A 1 73 ? 0.739 7.042 -3.599 1.00 91.75 73 ALA A N 1
ATOM 571 C CA . ALA A 1 73 ? 0.604 6.821 -2.163 1.00 91.75 73 ALA A CA 1
ATOM 572 C C . ALA A 1 73 ? -0.589 5.905 -1.854 1.00 91.75 73 ALA A C 1
ATOM 574 O O . ALA A 1 73 ? -1.638 6.003 -2.503 1.00 91.75 73 ALA A O 1
ATOM 575 N N . VAL A 1 74 ? -0.449 5.032 -0.860 1.00 92.06 74 VAL A N 1
ATOM 576 C CA . VAL A 1 74 ? -1.536 4.251 -0.248 1.00 92.06 74 VAL A CA 1
ATOM 577 C C . VAL A 1 74 ? -1.348 4.224 1.263 1.00 92.06 74 VAL A C 1
ATOM 579 O O . VAL A 1 74 ? -0.238 4.022 1.740 1.00 92.06 74 VAL A O 1
ATOM 582 N N . VAL A 1 75 ? -2.437 4.403 2.006 1.00 93.06 75 VAL A N 1
ATOM 583 C CA . VAL A 1 75 ? -2.463 4.144 3.448 1.00 93.06 75 VAL A CA 1
ATOM 584 C C . VAL A 1 75 ? -2.806 2.670 3.645 1.00 93.06 75 VAL A C 1
ATOM 586 O O . VAL A 1 75 ? -3.767 2.184 3.046 1.00 93.06 75 VAL A O 1
ATOM 589 N N . VAL A 1 76 ? -1.998 1.954 4.424 1.00 93.75 76 VAL A N 1
ATOM 590 C CA . VAL A 1 76 ? -2.151 0.515 4.699 1.00 93.75 76 VAL A CA 1
ATOM 591 C C . VAL A 1 76 ? -1.838 0.207 6.162 1.00 93.75 76 VAL A C 1
ATOM 593 O O . VAL A 1 76 ? -1.158 0.986 6.822 1.00 93.75 76 VAL A O 1
ATOM 596 N N . GLU A 1 77 ? -2.294 -0.935 6.677 1.00 93.81 77 GLU A N 1
ATOM 597 C CA . GLU A 1 77 ? -1.837 -1.427 7.983 1.00 93.81 77 GLU A CA 1
ATOM 598 C C . GLU A 1 77 ? -0.342 -1.782 7.957 1.00 93.81 77 GLU A C 1
ATOM 600 O O . GLU A 1 77 ? 0.147 -2.385 7.000 1.00 93.81 77 GLU A O 1
ATOM 605 N N . LYS A 1 78 ? 0.377 -1.490 9.046 1.00 90.81 78 LYS A N 1
ATOM 606 C CA . LYS A 1 78 ? 1.814 -1.796 9.209 1.00 90.81 78 LYS A CA 1
ATOM 607 C C . LYS A 1 78 ? 2.139 -3.292 9.124 1.00 90.81 78 LYS A C 1
ATOM 609 O O . LYS A 1 78 ? 3.249 -3.671 8.768 1.00 90.81 78 LYS A O 1
ATOM 614 N N . ASN A 1 79 ? 1.165 -4.143 9.442 1.00 92.12 79 ASN A N 1
ATOM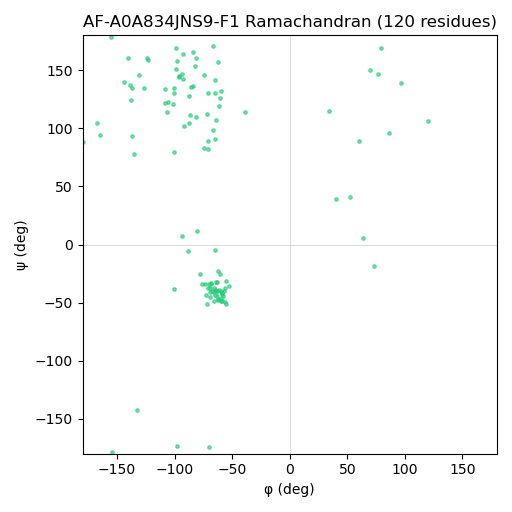 615 C CA . ASN A 1 79 ? 1.225 -5.606 9.366 1.00 92.12 79 ASN A CA 1
ATOM 616 C C . ASN A 1 79 ? 0.688 -6.185 8.039 1.00 92.12 79 ASN A C 1
ATOM 618 O O . ASN A 1 79 ? 0.548 -7.407 7.931 1.00 92.12 79 ASN A O 1
ATOM 622 N N . LEU A 1 80 ? 0.372 -5.355 7.037 1.00 93.38 80 LEU A N 1
ATOM 623 C CA . LEU A 1 80 ? -0.072 -5.832 5.727 1.00 93.38 80 LEU A CA 1
ATOM 624 C C . LEU A 1 80 ? 1.052 -6.612 5.025 1.00 93.38 80 LEU A C 1
ATOM 626 O O . LEU A 1 80 ? 2.179 -6.134 4.894 1.00 93.38 80 LEU A O 1
ATOM 630 N N . ARG A 1 81 ? 0.748 -7.813 4.522 1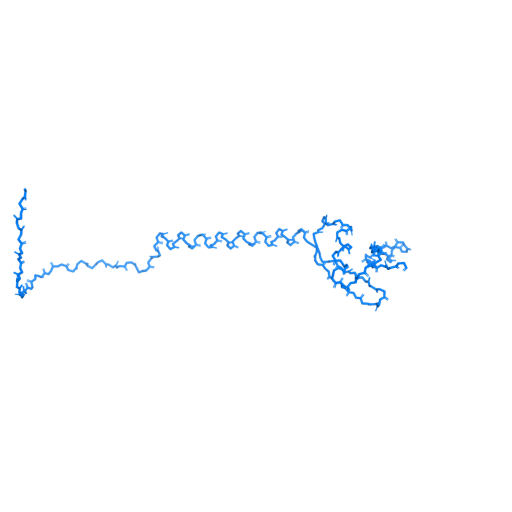.00 92.75 81 ARG A N 1
ATOM 631 C CA . ARG A 1 81 ? 1.737 -8.63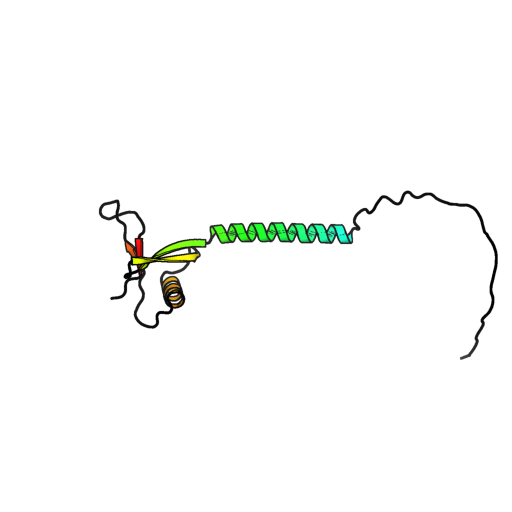4 3.810 1.00 92.75 81 ARG A CA 1
ATOM 632 C C . ARG A 1 81 ? 1.989 -8.065 2.415 1.00 92.75 81 ARG A C 1
ATOM 634 O O . ARG A 1 81 ? 1.060 -7.632 1.734 1.00 92.75 81 ARG A O 1
ATOM 641 N N . THR A 1 82 ? 3.223 -8.185 1.926 1.00 89.38 82 THR A N 1
ATOM 642 C CA . THR A 1 82 ? 3.627 -7.706 0.590 1.00 89.38 82 THR A CA 1
ATOM 643 C C . THR A 1 82 ? 2.765 -8.273 -0.544 1.00 89.38 82 THR A C 1
ATOM 645 O O . THR A 1 82 ? 2.531 -7.580 -1.530 1.00 89.38 82 THR A O 1
ATOM 648 N N . ILE A 1 83 ? 2.250 -9.502 -0.402 1.00 89.81 83 ILE A N 1
ATOM 649 C CA . ILE A 1 83 ? 1.338 -10.104 -1.388 1.00 89.81 83 ILE A CA 1
ATOM 650 C C . ILE A 1 83 ? 0.001 -9.357 -1.479 1.00 89.81 83 ILE A C 1
ATOM 652 O O . ILE A 1 83 ? -0.445 -9.048 -2.580 1.00 89.81 83 ILE A O 1
ATOM 656 N N . ASP A 1 84 ? -0.592 -8.982 -0.344 1.00 92.31 84 ASP A N 1
ATOM 657 C CA . ASP A 1 84 ? -1.874 -8.270 -0.300 1.00 92.31 84 ASP A CA 1
ATOM 658 C C . ASP A 1 84 ? -1.692 -6.823 -0.794 1.00 92.31 84 ASP A C 1
ATOM 660 O O . ASP A 1 84 ? -2.508 -6.301 -1.552 1.00 92.31 84 ASP A O 1
ATOM 664 N N . LEU A 1 85 ? -0.557 -6.204 -0.446 1.00 91.12 85 LEU A N 1
ATOM 665 C CA . LEU A 1 85 ? -0.127 -4.907 -0.972 1.00 91.12 85 LEU A CA 1
ATOM 666 C C . LEU A 1 85 ? 0.017 -4.914 -2.507 1.00 91.12 85 LEU A C 1
ATOM 668 O O . LEU A 1 85 ? -0.408 -3.963 -3.161 1.00 91.12 85 LEU A O 1
ATOM 672 N N . CYS A 1 86 ? 0.573 -5.978 -3.098 1.00 89.06 86 CYS A N 1
ATOM 673 C CA . CYS A 1 86 ? 0.668 -6.104 -4.555 1.00 89.06 86 CYS A CA 1
ATOM 674 C C . CYS A 1 86 ? -0.716 -6.181 -5.219 1.00 89.06 86 CYS A C 1
ATOM 676 O O . CYS A 1 86 ? -0.925 -5.540 -6.249 1.00 89.06 86 CYS A O 1
ATOM 678 N N . GLU A 1 87 ? -1.678 -6.901 -4.631 1.00 89.75 87 GLU A N 1
ATOM 679 C CA . GLU A 1 87 ? -3.057 -6.925 -5.143 1.00 89.75 87 GLU A CA 1
ATOM 680 C C . GLU A 1 87 ? -3.744 -5.552 -5.027 1.00 89.75 87 GLU A C 1
ATOM 682 O O . GLU A 1 87 ? -4.380 -5.102 -5.983 1.00 89.75 87 GLU A O 1
ATOM 687 N N . LEU A 1 88 ? -3.553 -4.826 -3.917 1.00 90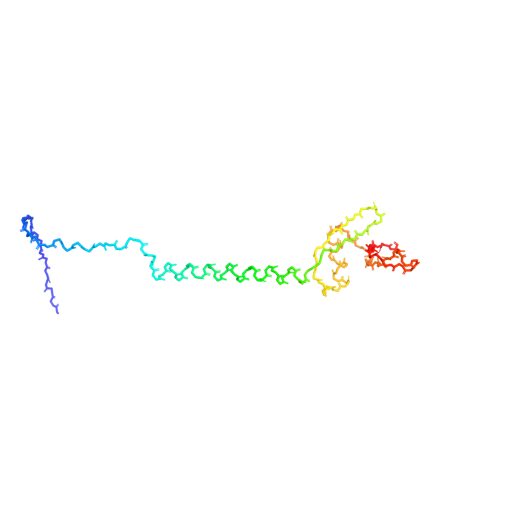.62 88 LEU A N 1
ATOM 688 C CA . LEU A 1 88 ? -4.055 -3.451 -3.771 1.00 90.62 88 LEU A CA 1
ATOM 689 C C . LEU A 1 88 ? -3.489 -2.508 -4.844 1.00 90.62 88 LEU A C 1
ATOM 691 O O . LEU A 1 88 ? -4.230 -1.700 -5.410 1.00 90.62 88 LEU A O 1
ATOM 695 N N . LEU A 1 89 ? -2.191 -2.611 -5.149 1.00 88.25 89 LEU A N 1
ATOM 696 C CA . LEU A 1 89 ? -1.542 -1.777 -6.163 1.00 88.25 89 LEU A CA 1
ATOM 697 C C . LEU A 1 89 ? -2.046 -2.088 -7.583 1.00 88.25 89 LEU A C 1
ATOM 699 O O . LEU A 1 89 ? -2.333 -1.145 -8.324 1.00 88.25 89 LEU A O 1
ATOM 703 N N . LYS A 1 90 ? -2.261 -3.367 -7.936 1.00 87.06 90 LYS A N 1
ATOM 704 C CA . LYS A 1 90 ? -2.897 -3.771 -9.210 1.00 87.06 90 LYS A CA 1
ATOM 705 C C . LYS A 1 90 ? -4.263 -3.117 -9.398 1.00 87.06 90 LYS A C 1
ATOM 707 O O . LYS A 1 90 ? -4.515 -2.497 -10.433 1.00 87.06 90 LYS A O 1
ATOM 712 N N . VAL A 1 91 ? -5.127 -3.228 -8.382 1.00 88.50 91 VAL A N 1
ATOM 713 C CA . VAL A 1 91 ? -6.479 -2.646 -8.397 1.00 88.50 91 VAL A CA 1
ATOM 714 C C . VAL A 1 91 ? -6.399 -1.125 -8.515 1.00 88.50 91 VAL A C 1
ATOM 716 O O . VAL A 1 91 ? -7.053 -0.544 -9.379 1.00 88.50 91 VAL A O 1
ATOM 719 N N . LYS A 1 92 ? -5.547 -0.469 -7.715 1.00 88.38 92 LYS A N 1
ATOM 720 C CA . LYS A 1 92 ? -5.412 0.996 -7.717 1.00 88.38 92 LYS A CA 1
ATOM 721 C C . LYS A 1 92 ? -4.880 1.562 -9.038 1.00 88.38 92 LYS A C 1
ATOM 723 O O . LYS A 1 92 ? -5.256 2.670 -9.412 1.00 88.38 92 LYS A O 1
ATOM 728 N N . ARG A 1 93 ? -4.019 0.823 -9.743 1.00 83.56 93 ARG A N 1
ATOM 729 C CA . ARG A 1 93 ? -3.480 1.207 -11.059 1.00 83.56 93 ARG A CA 1
ATOM 730 C C . ARG A 1 93 ? -4.352 0.759 -12.240 1.00 83.56 93 ARG A C 1
ATOM 732 O O . ARG A 1 93 ? -4.048 1.147 -13.363 1.00 83.56 93 ARG A O 1
ATOM 739 N N . ASN A 1 94 ? -5.424 -0.007 -12.006 1.00 85.00 94 ASN A N 1
ATOM 740 C CA . ASN A 1 94 ? -6.282 -0.598 -13.042 1.00 85.00 94 ASN A CA 1
ATOM 741 C C . ASN A 1 94 ? -5.489 -1.397 -14.102 1.00 85.00 94 ASN A C 1
ATOM 743 O O . ASN A 1 94 ? -5.746 -1.304 -15.303 1.00 85.00 94 ASN A O 1
ATOM 747 N N . VAL A 1 95 ? -4.486 -2.164 -13.658 1.00 74.12 95 VAL A N 1
ATOM 748 C CA . VAL A 1 95 ? -3.637 -2.988 -14.534 1.00 74.12 95 VAL A CA 1
ATOM 749 C C . VAL A 1 95 ? -3.969 -4.458 -14.321 1.00 74.12 95 VAL A C 1
ATOM 751 O O . VAL A 1 95 ? -3.832 -4.982 -13.216 1.00 74.12 95 VAL A O 1
ATOM 754 N N . SER A 1 96 ? -4.360 -5.139 -15.395 1.00 69.00 96 SER A N 1
ATOM 755 C CA . SER A 1 96 ? -4.558 -6.587 -15.417 1.00 69.00 96 SER A CA 1
ATOM 756 C C . SER A 1 96 ? -3.320 -7.317 -15.956 1.00 69.00 96 SER A C 1
ATOM 758 O O . SER A 1 96 ? -2.631 -6.845 -16.860 1.00 69.00 96 SER A O 1
ATOM 760 N N . GLY A 1 97 ? -3.049 -8.498 -15.393 1.00 73.94 97 GLY A N 1
ATOM 761 C CA . GLY A 1 97 ? -1.932 -9.362 -15.784 1.00 73.94 97 GLY A CA 1
ATOM 762 C C . GLY A 1 97 ? -0.556 -8.968 -15.224 1.00 73.94 97 GLY A C 1
ATOM 763 O O . GLY A 1 97 ? -0.356 -7.875 -14.694 1.00 73.94 97 GLY A O 1
ATOM 764 N N . ILE A 1 98 ? 0.395 -9.895 -15.406 1.00 64.50 98 ILE A N 1
ATOM 765 C CA . ILE A 1 98 ? 1.807 -9.848 -14.969 1.00 64.50 98 ILE A CA 1
ATOM 766 C C . ILE A 1 98 ? 1.982 -9.966 -13.438 1.00 64.50 98 ILE A C 1
ATOM 768 O O . ILE A 1 98 ? 1.106 -9.615 -12.645 1.00 64.50 98 ILE A O 1
ATOM 772 N N . ALA A 1 99 ? 3.112 -10.541 -13.015 1.00 71.75 99 ALA A N 1
ATOM 773 C CA . ALA A 1 99 ? 3.508 -10.605 -11.613 1.00 71.75 99 ALA A CA 1
ATOM 774 C C . ALA A 1 99 ? 3.920 -9.209 -11.121 1.00 71.75 99 ALA A C 1
ATOM 776 O O . ALA A 1 99 ? 4.718 -8.538 -11.768 1.00 71.75 99 ALA A O 1
ATOM 777 N N . TRP A 1 100 ? 3.376 -8.782 -9.982 1.00 79.75 100 TRP A N 1
ATOM 778 C CA . TRP A 1 100 ? 3.760 -7.533 -9.322 1.00 79.75 100 TRP A CA 1
ATOM 779 C C . TRP A 1 100 ? 4.712 -7.844 -8.174 1.00 79.75 100 TRP A C 1
ATOM 781 O O . TRP A 1 100 ? 4.450 -8.755 -7.388 1.00 79.75 100 TRP A O 1
ATOM 791 N N . SER A 1 101 ? 5.791 -7.077 -8.071 1.00 81.25 101 SER A N 1
ATOM 792 C CA . SER A 1 101 ? 6.751 -7.142 -6.974 1.00 81.25 101 SER A CA 1
ATOM 793 C C . SER A 1 101 ? 7.025 -5.739 -6.442 1.00 81.25 101 SER A C 1
ATOM 795 O O . SER A 1 101 ? 7.013 -4.760 -7.185 1.00 81.25 101 SER A O 1
ATOM 797 N N . VAL A 1 102 ? 7.263 -5.641 -5.134 1.00 84.56 102 VAL A N 1
ATOM 798 C CA . VAL A 1 102 ? 7.771 -4.424 -4.494 1.00 84.56 102 VAL A CA 1
ATOM 799 C C . VAL A 1 102 ? 9.259 -4.628 -4.243 1.00 84.56 102 VAL A C 1
ATOM 801 O O . VAL A 1 102 ? 9.640 -5.555 -3.530 1.00 84.56 102 VAL A O 1
ATOM 804 N N . VAL A 1 103 ? 10.091 -3.763 -4.816 1.00 83.06 103 VAL A N 1
ATOM 805 C CA . VAL A 1 103 ? 11.545 -3.755 -4.632 1.00 83.06 103 VAL A CA 1
ATOM 806 C C . VAL A 1 103 ? 11.907 -2.576 -3.744 1.00 83.06 103 VAL A C 1
ATOM 808 O O . VAL A 1 103 ? 11.738 -1.424 -4.138 1.00 83.06 103 VAL A O 1
ATOM 811 N N . GLU A 1 104 ? 12.413 -2.852 -2.546 1.00 82.62 104 GLU A N 1
ATOM 812 C CA . GLU A 1 104 ? 12.983 -1.820 -1.688 1.00 82.62 104 GLU A CA 1
ATOM 813 C C . GLU A 1 104 ? 14.417 -1.522 -2.128 1.00 82.62 104 GLU A C 1
ATOM 815 O O . GLU A 1 104 ? 15.323 -2.341 -1.985 1.00 82.62 104 GLU A O 1
ATOM 820 N N . THR A 1 105 ? 14.609 -0.340 -2.703 1.00 75.50 105 THR A N 1
ATOM 821 C CA . THR A 1 105 ? 15.929 0.227 -2.970 1.00 75.50 105 THR A CA 1
ATOM 822 C C . THR A 1 105 ? 16.265 1.217 -1.878 1.00 75.50 105 THR A C 1
ATOM 824 O O . THR A 1 105 ? 15.389 1.886 -1.331 1.00 75.50 105 THR A O 1
ATOM 827 N N . TRP A 1 106 ? 17.553 1.358 -1.612 1.00 79.94 106 TRP A N 1
ATOM 828 C CA . TRP A 1 106 ? 18.052 2.308 -0.648 1.00 79.94 106 TRP A CA 1
ATOM 829 C C . TRP A 1 106 ? 19.307 3.019 -1.224 1.00 79.94 106 TRP A C 1
ATOM 831 O O . TRP A 1 106 ? 20.169 2.315 -1.756 1.00 79.94 106 TRP A O 1
ATOM 841 N N . PRO A 1 107 ? 19.470 4.363 -1.128 1.00 64.94 107 PRO A N 1
ATOM 842 C CA . PRO A 1 107 ? 20.612 5.069 -1.739 1.00 64.94 107 PRO A CA 1
ATOM 843 C C . PRO A 1 107 ? 21.789 5.455 -0.805 1.00 64.94 107 PRO A C 1
ATOM 845 O O . PRO A 1 107 ? 22.933 5.339 -1.229 1.00 64.94 107 PRO A O 1
ATOM 848 N N . GLU A 1 108 ? 21.578 5.891 0.449 1.00 60.53 108 GLU A N 1
ATOM 849 C CA . GLU A 1 108 ? 22.616 6.702 1.147 1.00 60.53 108 GLU A CA 1
ATOM 850 C C . GLU A 1 108 ? 23.863 5.979 1.713 1.00 60.53 108 GLU A C 1
ATOM 852 O O . GLU A 1 108 ? 24.957 6.529 1.662 1.00 60.53 108 GLU A O 1
ATOM 857 N N . LEU A 1 109 ? 23.760 4.741 2.204 1.00 55.41 109 LEU A N 1
ATOM 858 C CA . LEU A 1 109 ? 24.902 3.908 2.650 1.00 55.41 109 LEU A CA 1
ATOM 859 C C . LEU A 1 109 ? 25.897 3.492 1.535 1.00 55.41 109 LEU A C 1
ATOM 861 O O . LEU A 1 109 ? 26.843 2.765 1.829 1.00 55.41 109 LEU A O 1
ATOM 865 N N . GLY A 1 110 ? 25.651 3.794 0.253 1.00 51.50 110 GLY A N 1
ATOM 866 C CA . GLY A 1 110 ? 26.316 3.118 -0.885 1.00 51.50 110 GLY A CA 1
ATOM 867 C C . GLY A 1 110 ? 25.818 1.679 -1.135 1.00 51.50 110 GLY A C 1
ATOM 868 O O . GLY A 1 110 ? 25.932 1.153 -2.238 1.00 51.50 110 GLY A O 1
ATOM 869 N N . PHE A 1 111 ? 25.171 1.093 -0.128 1.00 55.38 111 PHE A N 1
ATOM 870 C CA . PHE A 1 111 ? 24.264 -0.058 -0.152 1.00 55.38 111 PHE A CA 1
ATOM 871 C C . PHE A 1 111 ? 23.090 0.376 0.734 1.00 55.38 111 PHE A C 1
ATOM 873 O O . PHE A 1 111 ? 23.125 0.168 1.941 1.00 55.38 111 PHE A O 1
ATOM 880 N N . GLY A 1 112 ? 22.206 1.218 0.188 1.00 43.12 112 GLY A N 1
ATOM 881 C CA . GLY A 1 112 ? 21.803 2.426 0.911 1.00 43.12 112 GLY A CA 1
ATOM 882 C C . GLY A 1 112 ? 20.922 2.280 2.167 1.00 43.12 112 GLY A C 1
ATOM 883 O O . GLY A 1 112 ? 20.547 1.183 2.557 1.00 43.12 112 GLY A O 1
ATOM 884 N N . VAL A 1 113 ? 20.482 3.416 2.737 1.00 48.25 113 VAL A N 1
ATOM 885 C CA . VAL A 1 113 ? 19.272 3.486 3.593 1.00 48.25 113 VAL A CA 1
ATOM 886 C C . VAL A 1 113 ? 18.454 4.739 3.232 1.00 48.25 113 VAL A C 1
ATOM 888 O O . VAL A 1 113 ? 18.696 5.826 3.731 1.00 48.25 113 VAL A O 1
ATOM 891 N N . GLY A 1 114 ? 17.482 4.573 2.335 1.00 42.34 114 GLY A N 1
ATOM 892 C CA . GLY A 1 114 ? 16.337 5.467 2.105 1.00 42.34 114 GLY A CA 1
ATOM 893 C C . GLY A 1 114 ? 15.300 4.763 1.217 1.00 42.34 114 GLY A C 1
ATOM 894 O O . GLY A 1 114 ? 15.555 4.584 0.034 1.00 42.34 114 GLY A O 1
ATOM 895 N N . SER A 1 115 ? 14.182 4.302 1.792 1.00 43.47 115 SER A N 1
ATOM 896 C CA . SER A 1 115 ? 13.247 3.332 1.177 1.00 43.47 115 SER A CA 1
ATOM 897 C C . SER A 1 115 ? 12.548 3.874 -0.086 1.00 43.47 115 SER A C 1
ATOM 899 O O . SER A 1 115 ? 11.473 4.474 -0.028 1.00 43.47 115 SER A O 1
ATOM 901 N N . HIS A 1 116 ? 13.147 3.638 -1.255 1.00 46.69 116 HIS A N 1
ATOM 902 C CA . HIS A 1 116 ? 12.513 3.810 -2.560 1.00 46.69 116 HIS A CA 1
ATOM 903 C C . HIS A 1 116 ? 11.891 2.480 -2.980 1.00 46.69 116 HIS A C 1
ATOM 905 O O . HIS A 1 116 ? 12.583 1.567 -3.429 1.00 46.69 116 HIS A O 1
ATOM 911 N N . ARG A 1 117 ? 10.569 2.368 -2.822 1.00 49.59 117 ARG A N 1
ATOM 912 C CA . ARG A 1 117 ? 9.808 1.169 -3.188 1.00 49.59 117 ARG A CA 1
ATOM 913 C C . ARG A 1 117 ? 9.398 1.246 -4.658 1.00 49.59 117 ARG A C 1
ATOM 915 O O . ARG A 1 117 ? 8.492 2.005 -5.004 1.00 49.59 117 ARG A O 1
ATOM 922 N N . PHE A 1 118 ? 10.075 0.480 -5.509 1.00 45.62 118 PHE A N 1
ATOM 923 C CA . PHE A 1 118 ? 9.738 0.322 -6.925 1.00 45.62 118 PHE A CA 1
ATOM 924 C C . PHE A 1 118 ? 8.697 -0.785 -7.098 1.00 45.62 118 PHE A C 1
ATOM 926 O O . PHE A 1 118 ? 8.848 -1.863 -6.524 1.00 45.62 118 PHE A O 1
ATOM 933 N N . ALA A 1 119 ? 7.675 -0.540 -7.915 1.00 47.16 119 ALA A N 1
ATOM 934 C CA . ALA A 1 119 ? 6.768 -1.578 -8.404 1.00 47.16 119 ALA A CA 1
ATOM 935 C C . ALA A 1 119 ? 7.164 -1.968 -9.839 1.00 47.16 119 ALA A C 1
ATOM 937 O O . ALA A 1 119 ? 6.572 -1.477 -10.796 1.00 47.16 119 ALA A O 1
ATOM 938 N N . SER A 1 120 ? 8.198 -2.803 -9.982 1.00 40.25 120 SER A N 1
ATOM 939 C CA . SER A 1 120 ? 8.752 -3.185 -11.291 1.00 40.25 120 SER A CA 1
ATOM 940 C C . SER A 1 120 ? 7.976 -4.348 -11.915 1.00 40.25 120 SER A C 1
ATOM 942 O O . SER A 1 120 ? 7.677 -5.352 -11.262 1.00 40.25 120 SER A O 1
ATOM 944 N N . LYS A 1 121 ? 7.696 -4.225 -13.216 1.00 38.56 121 LYS A N 1
ATOM 945 C CA . LYS A 1 121 ? 7.455 -5.376 -14.099 1.00 38.56 121 LYS A CA 1
ATOM 946 C C . LYS A 1 121 ? 8.788 -5.978 -14.581 1.00 38.56 121 LYS A C 1
ATOM 948 O O . LYS A 1 121 ? 9.767 -5.233 -14.661 1.00 38.56 121 LYS A O 1
ATOM 953 N N . PRO A 1 122 ? 8.819 -7.280 -14.927 1.00 40.47 122 PRO A N 1
ATOM 954 C CA . PRO A 1 122 ? 9.866 -7.855 -15.774 1.00 40.47 122 PRO A CA 1
ATOM 955 C C . PRO A 1 122 ? 9.763 -7.367 -17.230 1.00 40.47 122 PRO A C 1
ATOM 957 O O . PRO A 1 122 ? 8.629 -7.053 -17.668 1.00 40.47 122 PRO A O 1
#

Mean predicted aligned error: 18.41 Å

Solvent-accessible surface area (backbone atoms only — not comparable to full-atom values): 7943 Å² total; per-residue (Å²): 136,84,84,88,87,88,88,84,88,86,86,87,83,82,89,85,82,90,80,86,77,82,70,79,72,72,76,85,65,75,46,74,67,54,50,51,54,50,52,53,53,51,49,52,58,52,52,53,54,52,49,56,50,55,51,58,69,44,40,45,81,46,64,34,40,40,93,85,78,47,73,49,78,48,76,40,53,74,83,61,50,70,69,60,51,40,54,52,50,33,63,75,68,72,53,83,80,81,76,72,47,80,44,80,41,37,62,73,68,81,72,29,70,50,83,46,30,33,55,54,70,132

Sequence (122 aa):
MCSCLDGGSTITGGRSAARAGSYERLGSAPTIFEISSMMQRARRRIGHREEDILDSERQEELRFYNDDQTWTAVVVEKNLRTIDLCELLKVKRNVSGIAWSVVETWPELGFGVGSHRFASKP

Nearest PDB structures (foldseek):
  4gn1-assembly2_B  TM=8.040E-01  e=1.261E-01  Homo sapiens
  8djh-assembly1_A  TM=6.702E-01  e=1.046E-01  Homo sapiens
  6uyz-assembly2_C  TM=6.881E-01  e=2.352E-01  Homo sapiens
  6djx-assembly1_A  TM=7.350E-01  e=4.966E-01  Bactrocera dorsalis